Protein AF-A0A8W8NAH7-F1 (afdb_monomer_lite)

pLDDT: mean 72.32, std 13.95, range [32.84, 91.5]

Foldseek 3Di:
DPPVVVVVVVVVVVVVVVVVVVVVVLVVVLCVLLPPPPDVDVCVVVVLVVVQVCCCVPPNDRPVVSVVVVVVVVVCPVVVVVCVVVCVVVVVSVVLSVVLSVQLSVLVVCVVVVVDDPVVSVVSSCVSPPDDPPPD

Secondary structure (DSSP, 8-state):
--HHHHHHHHHHHHHHHHHHHHHHHHHHHHHHHH-------HHHHHHHHHHHHHHHHHHSSPPHHHHHHHHHHHHHHHHHHHHHHTTHHHHHHHHHHHHHHHHHHHHHHHHHTTSS-HHHHHHHHHHHHSPP----

Structure (mmCIF, N/CA/C/O backbone):
data_AF-A0A8W8NAH7-F1
#
_entry.id   AF-A0A8W8NAH7-F1
#
loop_
_atom_site.group_PDB
_atom_site.id
_atom_site.type_symbol
_atom_site.label_atom_id
_atom_site.label_alt_id
_atom_site.label_comp_id
_atom_site.label_asym_id
_atom_site.label_entity_id
_atom_site.label_seq_id
_atom_site.pdbx_PDB_ins_code
_atom_site.Cartn_x
_atom_site.Cartn_y
_atom_site.Cartn_z
_atom_site.occupancy
_atom_site.B_iso_or_equiv
_atom_site.auth_seq_id
_atom_site.auth_comp_id
_atom_site.auth_asym_id
_atom_site.auth_atom_id
_atom_site.pdbx_PDB_model_num
ATOM 1 N N . MET A 1 1 ? -29.471 -26.020 47.542 1.00 51.44 1 MET A N 1
ATOM 2 C CA . MET A 1 1 ? -28.128 -25.458 47.246 1.00 51.44 1 MET A CA 1
ATOM 3 C C . MET A 1 1 ? -27.639 -25.675 45.799 1.00 51.44 1 MET A C 1
ATOM 5 O O . MET A 1 1 ? -26.732 -24.968 45.390 1.00 51.44 1 MET A O 1
ATOM 9 N N . ARG A 1 2 ? -28.241 -26.572 44.991 1.00 48.59 2 ARG A N 1
ATOM 10 C CA . ARG A 1 2 ? -27.801 -26.868 43.605 1.00 48.59 2 ARG A CA 1
ATOM 11 C C . ARG A 1 2 ? -28.272 -25.884 42.516 1.00 48.59 2 ARG A C 1
ATOM 13 O O . ARG A 1 2 ? -27.583 -25.722 41.520 1.00 48.59 2 ARG A O 1
ATOM 20 N N . GLN A 1 3 ? -29.389 -25.177 42.711 1.00 48.81 3 GLN A N 1
ATOM 21 C CA . GLN A 1 3 ? -29.944 -24.294 41.666 1.00 48.81 3 GLN A CA 1
ATOM 22 C C . GLN A 1 3 ? -29.155 -22.988 41.452 1.00 48.81 3 GLN A C 1
ATOM 24 O O . GLN A 1 3 ? -29.070 -22.502 40.331 1.00 48.81 3 GLN A O 1
ATOM 29 N N . LYS A 1 4 ? -28.508 -22.437 42.492 1.00 50.94 4 LYS A N 1
ATOM 30 C CA . LYS A 1 4 ? -27.669 -21.226 42.354 1.00 50.94 4 LYS A CA 1
ATOM 31 C C . LYS A 1 4 ? -26.329 -21.486 41.652 1.00 50.94 4 LYS A C 1
ATOM 33 O O . LYS A 1 4 ? -25.696 -20.528 41.223 1.00 50.94 4 LYS A O 1
ATOM 38 N N . PHE A 1 5 ? -25.891 -22.744 41.564 1.00 48.06 5 PHE A N 1
ATOM 39 C CA . PHE A 1 5 ? -24.612 -23.110 40.952 1.00 48.06 5 PHE A CA 1
ATOM 40 C C . PHE A 1 5 ? -24.732 -23.205 39.422 1.00 48.06 5 PHE A C 1
ATOM 42 O O . PHE A 1 5 ? -23.928 -22.596 38.728 1.00 48.06 5 PHE A O 1
ATOM 49 N N . LEU A 1 6 ? -25.802 -23.833 38.915 1.00 51.88 6 LEU A N 1
ATOM 50 C CA . LEU A 1 6 ? -26.113 -23.927 37.476 1.00 51.88 6 LEU A CA 1
ATOM 51 C C . LEU A 1 6 ? -26.387 -22.554 36.826 1.00 51.88 6 LEU A C 1
ATOM 53 O O . LEU A 1 6 ? -25.819 -22.223 35.795 1.00 51.88 6 LEU A O 1
ATOM 57 N N . LEU A 1 7 ? -27.146 -21.677 37.492 1.00 55.78 7 LEU A N 1
ATOM 58 C CA . LEU A 1 7 ? -27.392 -20.303 37.010 1.00 55.78 7 LEU A CA 1
ATOM 59 C C . LEU A 1 7 ? -26.128 -19.424 36.958 1.00 55.78 7 LEU A C 1
ATOM 61 O O . LEU A 1 7 ? -26.093 -18.417 36.248 1.00 55.78 7 LEU A O 1
ATOM 65 N N . ARG A 1 8 ? -25.105 -19.753 37.761 1.00 50.78 8 ARG A N 1
ATOM 66 C CA . ARG A 1 8 ? -23.825 -19.033 37.763 1.00 50.78 8 ARG A CA 1
ATOM 67 C C . ARG A 1 8 ? -22.931 -19.498 36.625 1.00 50.78 8 ARG A C 1
ATOM 69 O O . ARG A 1 8 ? -22.270 -18.650 36.038 1.00 50.78 8 ARG A O 1
ATOM 76 N N . THR A 1 9 ? -22.939 -20.796 36.322 1.00 52.72 9 THR A N 1
ATOM 77 C CA . THR A 1 9 ? -22.184 -21.361 35.202 1.00 52.72 9 THR A CA 1
ATOM 78 C C . THR A 1 9 ? -22.737 -20.878 33.867 1.00 52.72 9 THR A C 1
ATOM 80 O O . THR A 1 9 ? -21.940 -20.401 33.070 1.00 52.72 9 THR A O 1
ATOM 83 N N . ASP A 1 10 ? -24.065 -20.837 33.693 1.00 53.78 10 ASP A N 1
ATOM 84 C CA . ASP A 1 10 ? -24.701 -20.390 32.439 1.00 53.78 10 ASP A CA 1
ATOM 85 C C . ASP A 1 10 ? -24.402 -18.913 32.120 1.00 53.78 10 ASP A C 1
ATOM 87 O O . ASP A 1 10 ? -23.992 -18.562 31.018 1.00 53.78 10 ASP A O 1
ATOM 91 N N . ARG A 1 11 ? -24.470 -18.024 33.124 1.00 52.62 11 ARG A N 1
ATOM 92 C CA . ARG A 1 11 ? -24.096 -16.604 32.944 1.00 52.62 11 ARG A CA 1
ATOM 93 C C . ARG A 1 11 ? -22.611 -16.385 32.663 1.00 52.62 11 ARG A C 1
ATOM 95 O O . ARG A 1 11 ? -22.242 -15.340 32.123 1.00 52.62 11 ARG A O 1
ATOM 102 N N . GLN A 1 12 ? -21.751 -17.29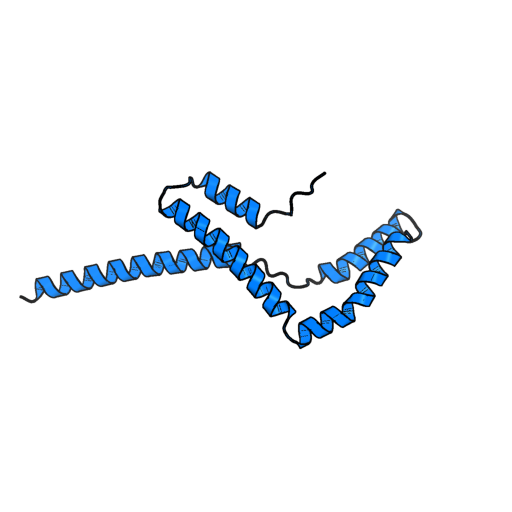0 33.123 1.00 57.28 12 GLN A N 1
ATOM 103 C CA . GLN A 1 12 ? -20.313 -17.208 32.875 1.00 57.28 12 GLN A CA 1
ATOM 104 C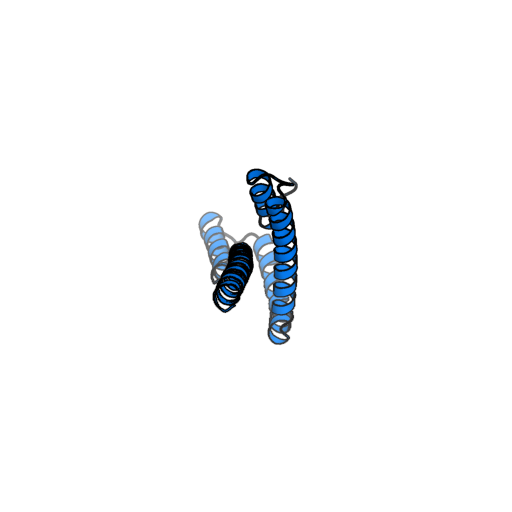 C . GLN A 1 12 ? -19.968 -17.726 31.481 1.00 57.28 12 GLN A C 1
ATOM 106 O O . GLN A 1 12 ? -19.128 -17.111 30.824 1.00 57.28 12 GLN A O 1
ATOM 111 N N . THR A 1 13 ? -20.641 -18.784 31.020 1.00 55.72 13 THR A N 1
ATOM 112 C CA . THR A 1 13 ? -20.516 -19.288 29.650 1.00 55.72 13 THR A CA 1
ATOM 113 C C . THR A 1 13 ? -21.049 -18.283 28.641 1.00 55.72 13 THR A C 1
ATOM 115 O O . THR A 1 13 ? -20.296 -17.951 27.736 1.00 55.72 13 THR A O 1
ATOM 118 N N . ASP A 1 14 ? -22.226 -17.684 28.860 1.00 56.72 14 ASP A N 1
ATOM 119 C CA . ASP A 1 14 ? -22.811 -16.699 27.933 1.00 56.72 14 ASP A CA 1
ATOM 120 C C . ASP A 1 14 ? -21.916 -15.458 27.761 1.00 56.72 14 ASP A C 1
ATOM 122 O O . ASP A 1 14 ? -21.653 -14.990 26.655 1.00 56.72 14 ASP A O 1
ATOM 126 N N . ARG A 1 15 ? -21.341 -14.948 28.860 1.00 54.69 15 ARG A N 1
ATOM 127 C CA . ARG A 1 15 ? -20.401 -13.812 28.793 1.00 54.69 15 ARG A CA 1
ATOM 128 C C . ARG A 1 15 ? -19.080 -14.164 28.118 1.00 54.69 15 ARG A C 1
ATOM 130 O O . ARG A 1 15 ? -18.467 -13.298 27.492 1.00 54.69 15 ARG A O 1
ATOM 137 N N . GLN A 1 16 ? -18.596 -15.394 28.285 1.00 59.56 16 GLN A N 1
ATOM 138 C CA . GLN A 1 16 ? -17.376 -15.843 27.618 1.00 59.56 16 GLN A CA 1
ATOM 139 C C . GLN A 1 16 ? -17.613 -16.085 26.127 1.00 59.56 16 GLN A C 1
ATOM 141 O O . GLN A 1 16 ? -16.753 -15.709 25.331 1.00 59.56 16 GLN A O 1
ATOM 146 N N . THR A 1 17 ? -18.764 -16.637 25.739 1.00 58.34 17 THR A N 1
ATOM 147 C CA . THR A 1 17 ? -19.130 -16.841 24.334 1.00 58.34 17 THR A CA 1
ATOM 148 C C . THR A 1 17 ? -19.359 -15.519 23.619 1.00 58.34 17 THR A C 1
ATOM 150 O O . THR A 1 17 ? -18.824 -15.347 22.527 1.00 58.34 17 THR A O 1
ATOM 153 N N . ASP A 1 18 ? -20.020 -14.539 24.237 1.00 60.00 18 ASP A N 1
ATOM 154 C CA . ASP A 1 18 ? -20.219 -13.214 23.633 1.00 60.00 18 ASP A CA 1
ATOM 155 C C . ASP A 1 18 ? -18.886 -12.475 23.446 1.00 60.00 18 ASP A C 1
ATOM 157 O O . ASP A 1 18 ? -18.580 -11.967 22.366 1.00 60.00 18 ASP A O 1
ATOM 161 N N . GLY A 1 19 ? -18.024 -12.495 24.469 1.00 59.28 19 GLY A N 1
ATOM 162 C CA . GLY A 1 19 ? -16.706 -11.860 24.418 1.00 59.28 19 GLY A CA 1
ATOM 163 C C . GLY A 1 19 ? -15.683 -12.571 23.522 1.00 59.28 19 GLY A C 1
ATOM 164 O O . GLY A 1 19 ? -14.653 -11.976 23.186 1.00 59.28 19 GLY A O 1
ATOM 165 N N . GLN A 1 20 ? -15.917 -13.834 23.150 1.00 58.97 20 G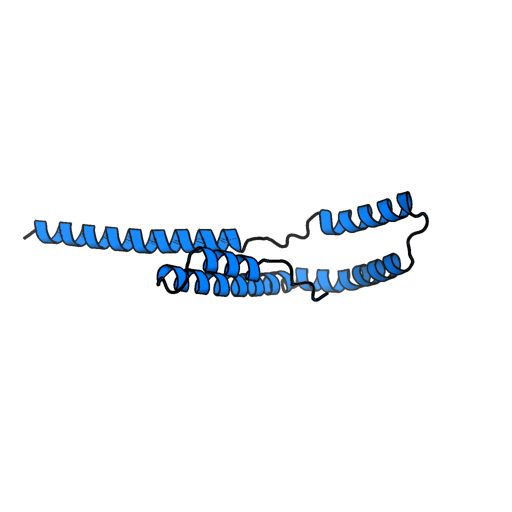LN A N 1
ATOM 166 C CA . GLN A 1 20 ? -15.130 -14.550 22.141 1.00 58.97 20 GLN A CA 1
ATOM 167 C C . GLN A 1 20 ? -15.698 -14.367 20.734 1.00 58.97 20 GLN A C 1
ATOM 169 O O . GLN A 1 20 ? -14.914 -14.183 19.805 1.00 58.97 20 GLN A O 1
ATOM 174 N N . THR A 1 21 ? -17.023 -14.334 20.587 1.00 60.00 21 THR A N 1
ATOM 175 C CA . THR A 1 21 ? -17.712 -14.089 19.313 1.00 60.00 21 THR A CA 1
ATOM 176 C C . THR A 1 21 ? -17.417 -12.685 18.797 1.00 60.00 21 THR A C 1
ATOM 178 O O . THR A 1 21 ? -17.034 -12.539 17.639 1.00 60.00 21 THR A O 1
ATOM 181 N N . ASP A 1 22 ? -17.462 -11.661 19.652 1.00 64.81 22 ASP A N 1
ATOM 182 C CA . ASP A 1 22 ? -17.075 -10.292 19.281 1.00 64.81 22 ASP A CA 1
ATOM 183 C C . ASP A 1 22 ? -15.593 -10.211 18.882 1.00 64.81 22 ASP A C 1
ATOM 185 O O . ASP A 1 22 ? -15.234 -9.659 17.843 1.00 64.81 22 ASP A O 1
ATOM 189 N N . ARG A 1 23 ? -14.709 -10.873 19.642 1.00 64.69 23 ARG A N 1
ATOM 190 C CA . ARG A 1 23 ? -13.271 -10.913 19.334 1.00 64.69 23 ARG A CA 1
ATOM 191 C C . ARG A 1 23 ? -12.966 -11.636 18.027 1.00 64.69 23 ARG A C 1
ATOM 193 O O . ARG A 1 23 ? -12.033 -11.241 17.330 1.00 64.69 23 ARG A O 1
ATOM 200 N N . HIS A 1 24 ? -13.698 -12.703 17.725 1.00 68.06 24 HIS A N 1
ATOM 201 C CA . HIS A 1 24 ? -13.553 -13.456 16.488 1.00 68.06 24 HIS A CA 1
ATOM 202 C C . HIS A 1 24 ? -14.083 -12.639 15.311 1.00 68.06 24 HIS A C 1
ATOM 204 O O . HIS A 1 24 ? -13.316 -12.354 14.402 1.00 68.06 24 HIS A O 1
ATOM 210 N N . THR A 1 25 ? -15.312 -12.127 15.395 1.00 68.81 25 THR A N 1
ATOM 211 C CA . THR A 1 25 ? -15.929 -11.264 14.371 1.00 68.81 25 THR A CA 1
ATOM 212 C C . THR A 1 25 ? -15.068 -10.034 14.078 1.00 68.81 25 THR A C 1
ATOM 214 O O . THR A 1 25 ? -14.854 -9.675 12.923 1.00 68.81 25 THR A O 1
ATOM 217 N N . ARG A 1 26 ? -14.481 -9.428 15.115 1.00 69.88 26 ARG A N 1
ATOM 218 C CA . ARG A 1 26 ? -13.534 -8.318 14.985 1.00 69.88 26 ARG A CA 1
ATOM 219 C C . ARG A 1 26 ? -12.258 -8.715 14.246 1.00 69.88 26 ARG A C 1
ATOM 221 O O . ARG A 1 26 ? -11.793 -7.969 13.388 1.00 69.88 26 ARG A O 1
ATOM 228 N N . LYS A 1 27 ? -11.667 -9.864 14.587 1.00 68.88 27 LYS A N 1
ATOM 229 C CA . LYS A 1 27 ? -10.476 -10.378 13.895 1.00 68.88 27 LYS A CA 1
ATOM 230 C C . LYS A 1 27 ? -10.779 -10.716 12.439 1.00 68.88 27 LYS A C 1
ATOM 232 O O . LYS A 1 27 ? -9.976 -10.367 11.584 1.00 68.88 27 LYS A O 1
ATOM 237 N N . GLU A 1 28 ? -11.933 -11.312 12.162 1.00 70.44 28 GLU A N 1
ATOM 238 C CA . GLU A 1 28 ? -12.387 -11.640 10.810 1.00 70.44 28 GLU A CA 1
ATOM 239 C C . GLU A 1 28 ? -12.634 -10.380 9.975 1.00 70.44 28 GLU A C 1
ATOM 241 O O . GLU A 1 28 ? -12.152 -10.283 8.850 1.00 70.44 28 GLU A O 1
ATOM 246 N N . PHE A 1 29 ? -13.317 -9.369 10.521 1.00 70.38 29 PHE A N 1
ATOM 247 C CA . PHE A 1 29 ? -13.542 -8.097 9.828 1.00 70.38 29 PHE A CA 1
ATOM 248 C C . PHE A 1 29 ? -12.222 -7.411 9.458 1.00 70.38 29 PHE A C 1
ATOM 250 O O . PHE A 1 29 ? -12.029 -7.005 8.314 1.00 70.38 29 PHE A O 1
ATOM 257 N N . ILE A 1 30 ? -11.288 -7.320 10.410 1.00 67.44 30 ILE A N 1
ATOM 258 C CA . ILE A 1 30 ? -9.988 -6.675 10.190 1.00 67.44 30 ILE A CA 1
ATOM 259 C C . ILE A 1 30 ? -9.133 -7.500 9.230 1.00 67.44 30 ILE A C 1
ATOM 261 O O . ILE A 1 30 ? -8.539 -6.933 8.318 1.00 67.44 30 ILE A O 1
ATOM 265 N N . SER A 1 31 ? -9.106 -8.825 9.385 1.00 67.56 31 SER A N 1
ATOM 266 C CA . SER A 1 31 ? -8.384 -9.701 8.465 1.00 67.56 31 SER A CA 1
ATOM 267 C C . SER A 1 31 ? -8.915 -9.535 7.045 1.00 67.56 31 SER A C 1
ATOM 269 O O . SER A 1 31 ? -8.129 -9.247 6.153 1.00 67.56 31 SER A O 1
ATOM 271 N N . ASN A 1 32 ? -10.233 -9.586 6.835 1.00 67.75 32 ASN A N 1
ATOM 272 C CA . ASN A 1 32 ? -10.842 -9.397 5.517 1.00 67.75 32 ASN A CA 1
ATOM 273 C C . ASN A 1 32 ? -10.612 -7.990 4.945 1.00 67.75 32 ASN A C 1
ATOM 275 O O . ASN A 1 32 ? -10.400 -7.841 3.745 1.00 67.75 32 ASN A O 1
ATOM 279 N N . PHE A 1 33 ? -10.603 -6.955 5.788 1.00 66.94 33 PHE A N 1
ATOM 280 C CA . PHE A 1 33 ? -10.337 -5.584 5.356 1.00 66.94 33 PHE A CA 1
ATOM 281 C C . PHE A 1 33 ? -8.866 -5.350 4.964 1.00 66.94 33 PHE A C 1
ATOM 283 O O . PHE A 1 33 ? -8.579 -4.504 4.115 1.00 66.94 33 PHE A O 1
ATOM 290 N N . VAL A 1 34 ? -7.923 -6.078 5.572 1.00 63.31 34 VAL A N 1
ATOM 291 C CA . VAL A 1 34 ? -6.478 -5.889 5.357 1.00 63.31 34 VAL A CA 1
ATOM 292 C C . VAL A 1 34 ? -5.863 -6.936 4.412 1.00 63.31 34 VAL A C 1
ATOM 294 O O . VAL A 1 34 ? -4.832 -6.655 3.800 1.00 63.31 34 VAL A O 1
ATOM 297 N N . ASN A 1 35 ? -6.507 -8.089 4.190 1.00 56.69 35 ASN A N 1
ATOM 298 C CA . ASN A 1 35 ? -6.083 -9.137 3.243 1.00 56.69 35 ASN A CA 1
ATOM 299 C C . ASN A 1 35 ? -6.284 -8.763 1.760 1.00 56.69 35 ASN A C 1
ATOM 301 O O . ASN A 1 35 ? -6.657 -9.589 0.926 1.00 56.69 35 ASN A O 1
ATOM 305 N N . PHE A 1 36 ? -5.936 -7.537 1.373 1.00 54.25 36 PHE A N 1
ATOM 306 C CA . PHE A 1 36 ? -5.495 -7.284 0.006 1.00 54.25 36 PHE A CA 1
ATOM 307 C C . PHE A 1 36 ? -4.107 -7.896 -0.146 1.00 54.25 36 PHE A C 1
ATOM 309 O O . PHE A 1 36 ? -3.078 -7.238 0.017 1.00 54.25 36 PHE A O 1
ATOM 316 N N . TYR A 1 37 ? -4.071 -9.199 -0.407 1.00 48.22 37 TYR A N 1
ATOM 317 C CA . TYR A 1 37 ? -2.841 -9.869 -0.774 1.00 48.22 37 TYR A CA 1
ATOM 318 C C . TYR A 1 37 ? -2.227 -9.131 -1.968 1.00 48.22 37 TYR A C 1
ATOM 320 O O . TYR A 1 37 ? -2.776 -9.152 -3.069 1.00 48.22 37 TYR A O 1
ATOM 328 N N . SER A 1 38 ? -1.061 -8.507 -1.777 1.00 49.72 38 SER A N 1
ATOM 329 C CA . SER A 1 38 ? -0.196 -8.104 -2.886 1.00 49.72 38 SER A CA 1
ATOM 330 C C . SER A 1 38 ? 0.450 -9.364 -3.471 1.00 49.72 38 SER A C 1
ATOM 332 O O . SER A 1 38 ? 1.658 -9.584 -3.356 1.00 49.72 38 SER A O 1
ATOM 334 N N . ILE A 1 39 ? -0.380 -10.253 -4.014 1.00 51.31 39 ILE A N 1
ATOM 335 C CA . ILE A 1 39 ? 0.066 -11.306 -4.912 1.00 51.31 39 ILE A CA 1
ATOM 336 C C . ILE A 1 39 ? 0.517 -10.567 -6.161 1.00 51.31 39 ILE A C 1
ATOM 338 O O . ILE A 1 39 ? -0.244 -9.766 -6.700 1.00 51.31 39 ILE A O 1
ATOM 342 N N . ARG A 1 40 ? 1.756 -10.807 -6.599 1.00 51.94 40 ARG A N 1
ATOM 343 C CA . ARG A 1 40 ? 2.171 -10.426 -7.947 1.00 51.94 40 ARG A CA 1
ATOM 344 C C . ARG A 1 40 ? 1.222 -11.152 -8.890 1.00 51.94 40 ARG A C 1
ATOM 346 O O . ARG A 1 40 ? 1.342 -12.363 -9.068 1.00 51.94 40 ARG A O 1
ATOM 353 N N . THR A 1 41 ? 0.215 -10.448 -9.380 1.00 52.16 41 THR A N 1
ATOM 354 C CA . THR A 1 41 ? -0.768 -11.058 -10.270 1.00 52.16 41 THR A CA 1
ATOM 355 C C . THR A 1 41 ? -0.163 -11.091 -11.661 1.00 52.16 41 THR A C 1
ATOM 357 O O . THR A 1 41 ? 0.773 -10.347 -11.964 1.00 52.16 41 THR A O 1
ATOM 360 N N . ASN A 1 42 ? -0.689 -11.954 -12.526 1.00 53.00 42 ASN A N 1
ATOM 361 C CA . ASN A 1 42 ? -0.287 -11.977 -13.929 1.00 53.00 42 ASN A CA 1
ATOM 362 C C . ASN A 1 42 ? -0.334 -10.561 -14.549 1.00 53.00 42 ASN A C 1
ATOM 364 O O . ASN A 1 42 ? 0.542 -10.198 -15.325 1.00 53.00 42 ASN A O 1
ATOM 368 N N . ASN A 1 43 ? -1.247 -9.706 -14.067 1.00 57.53 43 ASN A N 1
ATOM 369 C CA . ASN A 1 43 ? -1.385 -8.300 -14.450 1.00 57.53 43 ASN A CA 1
ATOM 370 C C . ASN A 1 43 ? -0.140 -7.430 -14.209 1.00 57.53 43 ASN A C 1
ATOM 372 O O . ASN A 1 43 ? -0.002 -6.414 -14.880 1.00 57.53 43 ASN A O 1
ATOM 376 N N . ASP A 1 44 ? 0.782 -7.784 -13.311 1.00 62.47 44 ASP A N 1
ATOM 377 C CA . ASP A 1 44 ? 2.021 -7.015 -13.125 1.00 62.47 44 ASP A CA 1
ATOM 378 C C . ASP A 1 44 ? 3.046 -7.303 -14.233 1.00 62.47 44 ASP A C 1
ATOM 380 O O . ASP A 1 44 ? 3.844 -6.436 -14.575 1.00 62.47 44 ASP A O 1
ATOM 384 N N . VAL A 1 45 ? 3.037 -8.514 -14.806 1.00 58.78 45 VAL A N 1
ATOM 385 C CA . VAL A 1 45 ? 3.927 -8.928 -15.910 1.00 58.78 45 VAL A CA 1
ATOM 386 C C . VAL A 1 45 ? 3.248 -8.682 -17.256 1.00 58.78 45 VAL A C 1
ATOM 388 O O . VAL A 1 45 ? 3.794 -7.988 -18.115 1.00 58.78 45 VAL A O 1
ATOM 391 N N . GLU A 1 46 ? 2.025 -9.182 -17.421 1.00 67.75 46 GLU A N 1
ATOM 392 C CA . GLU A 1 46 ? 1.196 -8.951 -18.604 1.00 67.75 46 GLU A CA 1
ATOM 393 C C . GLU A 1 46 ? 0.772 -7.493 -18.739 1.00 67.75 46 GLU A C 1
ATOM 395 O O . GLU A 1 46 ? 0.603 -7.017 -19.855 1.00 67.75 46 GLU A O 1
ATOM 400 N N . GLY A 1 47 ? 0.655 -6.739 -17.645 1.00 74.19 47 GLY A N 1
ATOM 401 C CA . GLY A 1 47 ? 0.320 -5.317 -17.710 1.00 74.19 47 GLY A CA 1
ATOM 402 C C . GLY A 1 47 ? 1.384 -4.503 -18.437 1.00 74.19 47 GLY A C 1
ATOM 403 O O . GLY A 1 47 ? 1.041 -3.625 -19.228 1.00 74.19 47 GLY A O 1
ATOM 404 N N . TRP A 1 48 ? 2.672 -4.810 -18.243 1.00 76.12 48 TRP A N 1
ATOM 405 C CA . TRP A 1 48 ? 3.746 -4.173 -19.015 1.00 76.12 48 TRP A CA 1
ATOM 406 C C . TRP A 1 48 ? 3.710 -4.583 -20.482 1.00 76.12 48 TRP A C 1
ATOM 408 O O . TRP A 1 48 ? 3.841 -3.721 -21.351 1.00 76.12 48 TRP A O 1
ATOM 418 N N . HIS A 1 49 ? 3.473 -5.867 -20.758 1.00 75.56 49 HIS A N 1
ATOM 419 C CA . HIS A 1 49 ? 3.343 -6.372 -22.122 1.00 75.56 49 HIS A CA 1
ATOM 420 C C . HIS A 1 49 ? 2.171 -5.703 -22.857 1.00 75.56 49 HIS A C 1
ATOM 422 O O . HIS A 1 49 ? 2.367 -5.125 -23.923 1.00 75.56 49 HIS A O 1
ATOM 428 N N . ASN A 1 50 ? 0.986 -5.668 -22.248 1.00 80.06 50 ASN A N 1
ATOM 429 C CA . ASN A 1 50 ? -0.210 -5.042 -22.805 1.00 80.06 50 ASN A CA 1
ATOM 430 C C . ASN A 1 50 ? -0.035 -3.534 -22.991 1.00 80.06 50 ASN A C 1
ATOM 432 O O . ASN A 1 50 ? -0.434 -2.998 -24.024 1.00 80.06 50 ASN A O 1
ATOM 436 N N . ARG A 1 51 ? 0.598 -2.834 -22.038 1.00 77.88 51 ARG A N 1
ATOM 437 C CA . ARG A 1 51 ? 0.881 -1.392 -22.159 1.00 77.88 51 ARG A CA 1
ATOM 438 C C . ARG A 1 51 ? 1.842 -1.089 -23.301 1.00 77.88 51 ARG A C 1
ATOM 440 O O . ARG A 1 51 ? 1.598 -0.149 -24.053 1.00 77.88 51 ARG A O 1
ATOM 447 N N . LEU A 1 52 ? 2.907 -1.876 -23.449 1.00 78.50 52 LEU A N 1
ATOM 448 C CA . LEU A 1 52 ? 3.850 -1.725 -24.557 1.00 78.50 52 LEU A CA 1
ATOM 449 C C . LEU A 1 52 ? 3.185 -2.041 -25.892 1.00 78.50 52 LEU A C 1
ATOM 451 O O . LEU A 1 52 ? 3.281 -1.237 -26.812 1.00 78.50 52 LEU A O 1
ATOM 455 N N . ASN A 1 53 ? 2.456 -3.152 -25.973 1.00 82.38 53 ASN A N 1
ATOM 456 C CA . ASN A 1 53 ? 1.778 -3.566 -27.196 1.00 82.38 53 ASN A CA 1
ATOM 457 C C . ASN A 1 53 ? 0.715 -2.538 -27.619 1.00 82.38 53 ASN A C 1
ATOM 459 O O . ASN A 1 53 ? 0.651 -2.144 -28.778 1.00 82.38 53 ASN A O 1
ATOM 463 N N . THR A 1 54 ? -0.040 -1.998 -26.656 1.00 80.56 54 THR A N 1
ATOM 464 C CA . THR A 1 54 ? -0.986 -0.899 -26.897 1.00 80.56 54 THR A CA 1
ATOM 465 C C . THR A 1 54 ? -0.262 0.365 -27.350 1.00 80.56 54 THR A C 1
ATOM 467 O O . THR A 1 54 ? -0.688 0.995 -28.313 1.00 80.56 54 THR A O 1
ATOM 470 N N . SER A 1 55 ? 0.840 0.753 -26.699 1.00 76.81 55 SER A N 1
ATOM 471 C CA . SER A 1 55 ? 1.620 1.932 -27.103 1.00 76.81 55 SER A CA 1
ATOM 472 C C . SER A 1 55 ? 2.168 1.787 -28.520 1.00 76.81 55 SER A C 1
ATOM 474 O O . SER A 1 55 ? 2.179 2.772 -29.253 1.00 76.81 55 SER A O 1
ATOM 476 N N . VAL A 1 56 ? 2.600 0.586 -28.908 1.00 79.38 56 VAL A N 1
ATOM 477 C CA . VAL A 1 56 ? 3.120 0.328 -30.253 1.00 79.38 56 VAL A CA 1
ATOM 478 C C . VAL A 1 56 ? 2.008 0.365 -31.291 1.00 79.38 56 VAL A C 1
ATOM 480 O O . VAL A 1 56 ? 2.119 1.064 -32.295 1.00 79.38 56 VAL A O 1
ATOM 483 N N . ALA A 1 57 ? 0.895 -0.311 -31.008 1.00 78.62 57 ALA A N 1
ATOM 484 C CA . ALA A 1 57 ? -0.267 -0.339 -31.886 1.00 78.62 57 ALA A CA 1
ATOM 485 C C . ALA A 1 57 ? -0.917 1.046 -32.066 1.00 78.62 57 ALA A C 1
ATOM 487 O O . ALA A 1 57 ? -1.448 1.336 -33.132 1.00 78.62 57 ALA A O 1
ATOM 488 N N . THR A 1 58 ? -0.879 1.907 -31.040 1.00 76.69 58 THR A N 1
ATOM 489 C CA . THR A 1 58 ? -1.544 3.225 -31.064 1.00 76.69 58 THR A CA 1
ATOM 490 C C . THR A 1 58 ? -0.639 4.384 -31.474 1.00 76.69 58 THR A C 1
ATOM 492 O O . THR A 1 58 ? -1.128 5.340 -32.070 1.00 76.69 58 THR A O 1
ATOM 495 N N . ARG A 1 59 ? 0.658 4.352 -31.135 1.00 76.50 59 ARG A N 1
ATOM 496 C CA . ARG A 1 59 ? 1.587 5.484 -31.330 1.00 76.50 59 ARG A CA 1
ATOM 497 C C . ARG A 1 59 ? 2.810 5.153 -32.189 1.00 76.50 59 ARG A C 1
ATOM 499 O O . ARG A 1 59 ? 3.606 6.050 -32.450 1.00 76.50 59 ARG A O 1
ATOM 506 N N . GLY A 1 60 ? 2.972 3.908 -32.638 1.00 78.00 60 GLY A N 1
ATOM 507 C CA . GLY A 1 60 ? 4.118 3.490 -33.446 1.00 78.00 60 GLY A CA 1
ATOM 508 C C . GLY A 1 60 ? 5.313 3.050 -32.597 1.00 78.00 60 GLY A C 1
ATOM 509 O O . GLY A 1 60 ? 5.228 2.076 -31.863 1.00 78.00 60 GLY A O 1
ATOM 510 N N . SER A 1 61 ? 6.474 3.695 -32.711 1.00 78.19 61 SER A N 1
ATOM 511 C CA . SER A 1 61 ? 7.657 3.246 -31.961 1.00 78.19 61 SER A CA 1
ATOM 512 C C . SER A 1 61 ? 7.477 3.404 -30.442 1.00 78.19 61 SER A C 1
ATOM 514 O O . SER A 1 61 ? 6.825 4.332 -29.958 1.00 78.19 61 SER A O 1
ATOM 516 N N . VAL A 1 62 ? 8.064 2.484 -29.665 1.00 77.81 62 VAL A N 1
ATOM 517 C CA . VAL A 1 62 ? 8.039 2.559 -28.195 1.00 77.81 62 VAL A CA 1
ATOM 518 C C . VAL A 1 62 ? 8.775 3.828 -27.751 1.00 77.81 62 VAL A C 1
ATOM 520 O O . VAL A 1 62 ? 9.961 3.972 -28.062 1.00 77.81 62 VAL A O 1
ATOM 523 N N . PRO A 1 63 ? 8.137 4.734 -26.984 1.00 81.38 63 PRO A N 1
ATOM 524 C CA . PRO A 1 63 ? 8.819 5.915 -26.471 1.00 81.38 63 PRO A CA 1
ATOM 525 C C . PRO A 1 63 ? 10.022 5.513 -25.613 1.00 81.38 63 PRO A C 1
ATOM 527 O O . PRO A 1 63 ? 9.888 4.664 -24.732 1.00 81.38 63 PRO A O 1
ATOM 530 N N . PHE A 1 64 ? 11.172 6.165 -25.808 1.00 81.88 64 PHE A N 1
ATOM 531 C CA . PHE A 1 64 ? 12.427 5.860 -25.101 1.00 81.88 64 PHE A CA 1
ATOM 532 C C . PHE A 1 64 ? 12.268 5.766 -23.571 1.00 81.88 64 PHE A C 1
ATOM 534 O O . PHE A 1 64 ? 12.845 4.894 -22.926 1.00 81.88 64 PHE A O 1
ATOM 541 N N . TYR A 1 65 ? 11.403 6.603 -22.992 1.00 82.19 65 TYR A N 1
ATOM 542 C CA . TYR A 1 65 ? 11.057 6.556 -21.571 1.00 82.19 65 TYR A CA 1
ATOM 543 C C . TYR A 1 65 ? 10.558 5.174 -21.101 1.00 82.19 65 TYR A C 1
ATOM 545 O O . TYR A 1 65 ? 10.949 4.715 -20.030 1.00 82.19 65 TYR A O 1
ATOM 553 N N . HIS A 1 66 ? 9.747 4.469 -21.899 1.00 79.94 66 HIS A N 1
ATOM 554 C CA . HIS A 1 66 ? 9.263 3.130 -21.542 1.00 79.94 66 HIS A CA 1
ATOM 555 C C . HIS A 1 66 ? 10.398 2.100 -21.506 1.00 79.94 66 HIS A C 1
ATOM 557 O O . HIS A 1 66 ? 10.393 1.227 -20.641 1.00 79.94 66 HIS A O 1
ATOM 563 N N . LEU A 1 67 ? 11.390 2.225 -22.393 1.00 83.81 67 LEU A N 1
ATOM 564 C CA . LEU A 1 67 ? 12.579 1.367 -22.389 1.00 83.81 67 LEU A CA 1
ATOM 565 C C . LEU A 1 67 ? 13.430 1.601 -21.135 1.00 83.81 67 LEU A C 1
ATOM 567 O O . LEU A 1 67 ? 13.895 0.644 -20.520 1.00 83.81 67 LEU A O 1
ATOM 571 N N . LEU A 1 68 ? 13.578 2.860 -20.712 1.00 85.31 68 LEU A N 1
ATOM 572 C CA . LEU A 1 68 ? 14.297 3.216 -19.486 1.00 85.31 68 LEU A CA 1
ATOM 573 C C . LEU A 1 68 ? 13.630 2.613 -18.237 1.00 85.31 68 LEU A C 1
ATOM 575 O O . LEU A 1 68 ? 14.305 2.056 -17.370 1.00 85.31 68 LEU A O 1
ATOM 579 N N . VAL A 1 69 ? 12.298 2.684 -18.160 1.00 82.38 69 VAL A N 1
ATOM 580 C CA . VAL A 1 69 ? 11.531 2.087 -17.057 1.00 82.38 69 VAL A CA 1
ATOM 581 C C . VAL A 1 69 ? 11.643 0.561 -17.070 1.00 82.38 69 VAL A C 1
ATOM 583 O O . VAL A 1 69 ? 11.896 -0.033 -16.023 1.00 82.38 69 VAL A O 1
ATOM 586 N N . LEU A 1 70 ? 11.544 -0.072 -18.245 1.00 82.50 70 LEU A N 1
ATOM 587 C CA . LEU A 1 70 ? 11.701 -1.522 -18.384 1.00 82.50 70 LEU A CA 1
ATOM 588 C C . LEU A 1 70 ? 13.097 -1.985 -17.944 1.00 82.50 70 LEU A C 1
ATOM 590 O O . LEU A 1 70 ? 13.226 -2.983 -17.241 1.00 82.50 70 LEU A O 1
ATOM 594 N N . HIS A 1 71 ? 14.142 -1.246 -18.317 1.00 85.50 71 HIS A N 1
ATOM 595 C CA . HIS A 1 71 ? 15.514 -1.557 -17.923 1.00 85.50 71 HIS A CA 1
ATOM 596 C C . HIS A 1 71 ? 15.707 -1.478 -16.401 1.00 85.50 71 HIS A C 1
ATOM 598 O O . HIS A 1 71 ? 16.325 -2.358 -15.794 1.00 85.50 71 HIS A O 1
ATOM 604 N N . ARG A 1 72 ? 15.128 -0.458 -15.758 1.00 84.50 72 ARG A N 1
ATOM 605 C CA . ARG A 1 72 ? 15.138 -0.326 -14.295 1.00 84.50 72 ARG A CA 1
ATOM 606 C C . ARG A 1 72 ? 14.398 -1.473 -13.598 1.00 84.50 72 ARG A C 1
ATOM 608 O O . ARG A 1 72 ? 14.852 -1.953 -12.565 1.00 84.50 72 ARG A O 1
ATOM 615 N N . GLU A 1 73 ? 13.273 -1.924 -14.143 1.00 79.38 73 GLU A N 1
ATOM 616 C CA . GLU A 1 73 ? 12.563 -3.089 -13.604 1.00 79.38 73 GLU A CA 1
ATOM 617 C C . GLU A 1 73 ? 13.374 -4.375 -13.790 1.00 79.38 73 GLU A C 1
ATOM 619 O O . GLU A 1 73 ? 13.581 -5.115 -12.830 1.00 79.38 73 GLU A O 1
ATOM 624 N N . ALA A 1 74 ? 13.920 -4.602 -14.989 1.00 83.44 74 ALA A N 1
ATOM 625 C CA . ALA A 1 74 ? 14.722 -5.782 -15.306 1.00 83.44 74 ALA A CA 1
ATOM 626 C C . ALA A 1 74 ? 15.956 -5.915 -14.397 1.00 83.44 74 ALA A C 1
ATOM 628 O O . ALA A 1 74 ? 16.259 -7.002 -13.908 1.00 83.44 74 ALA A O 1
ATOM 629 N N . THR A 1 75 ? 16.634 -4.802 -14.106 1.00 87.19 75 THR A N 1
ATOM 630 C CA . THR A 1 75 ? 17.790 -4.774 -13.192 1.00 87.19 75 THR A CA 1
ATOM 631 C C . THR A 1 75 ? 17.413 -5.052 -11.734 1.00 87.19 75 THR A C 1
ATOM 633 O O . THR A 1 75 ? 18.214 -5.621 -10.988 1.00 87.19 75 THR A O 1
ATOM 636 N N . ASN A 1 76 ? 16.179 -4.746 -11.326 1.00 81.75 76 ASN A N 1
ATOM 637 C CA . ASN A 1 76 ? 15.685 -5.027 -9.978 1.00 81.75 76 ASN A CA 1
ATOM 638 C C . ASN A 1 76 ? 15.234 -6.482 -9.773 1.00 81.75 76 ASN A C 1
ATOM 640 O O . ASN A 1 76 ? 15.121 -6.908 -8.620 1.00 81.75 76 ASN A O 1
ATOM 644 N N . ILE A 1 77 ? 15.018 -7.265 -10.840 1.00 79.50 77 ILE A N 1
ATOM 645 C CA . ILE A 1 77 ? 14.555 -8.664 -10.746 1.00 79.50 77 ILE A CA 1
ATOM 646 C C . ILE A 1 77 ? 15.499 -9.494 -9.873 1.00 79.50 77 ILE A C 1
ATOM 648 O O . ILE A 1 77 ? 15.043 -10.218 -8.992 1.00 79.50 77 ILE A O 1
ATOM 652 N N . THR A 1 78 ? 16.815 -9.349 -10.046 1.00 81.75 78 THR A N 1
ATOM 653 C CA . THR A 1 78 ? 17.814 -10.101 -9.270 1.00 81.75 78 THR A CA 1
ATOM 654 C C . THR A 1 78 ? 17.718 -9.808 -7.773 1.00 81.75 78 THR A C 1
ATOM 656 O O . THR A 1 78 ? 17.827 -10.712 -6.944 1.00 81.75 78 THR A O 1
ATOM 659 N N . VAL A 1 79 ? 17.491 -8.544 -7.409 1.00 81.19 79 VAL A N 1
ATOM 660 C CA . VAL A 1 79 ? 17.344 -8.124 -6.009 1.00 81.19 79 VAL A CA 1
ATOM 661 C C . VAL A 1 79 ? 16.025 -8.633 -5.435 1.00 81.19 79 VAL A C 1
ATOM 663 O O . VAL A 1 79 ? 16.013 -9.187 -4.336 1.00 81.19 79 VAL A O 1
ATOM 666 N N . GLN A 1 80 ? 14.927 -8.510 -6.186 1.00 76.19 80 GLN A N 1
ATOM 667 C CA . GLN A 1 80 ? 13.620 -9.026 -5.777 1.00 76.19 80 GLN A CA 1
ATOM 668 C C . GLN A 1 80 ? 13.656 -10.547 -5.587 1.00 76.19 80 GLN A C 1
ATOM 670 O O . GLN A 1 80 ? 13.188 -11.037 -4.562 1.00 76.19 80 GLN A O 1
ATOM 675 N N . MET A 1 81 ? 14.283 -11.283 -6.507 1.00 77.81 81 MET A N 1
ATOM 676 C CA . MET A 1 81 ? 14.438 -12.737 -6.428 1.00 77.81 81 MET A CA 1
ATOM 677 C C . MET A 1 81 ? 15.198 -13.149 -5.162 1.00 77.81 81 MET A C 1
ATOM 679 O O . MET A 1 81 ? 14.739 -14.025 -4.432 1.00 77.81 81 MET A O 1
ATOM 683 N N . LYS A 1 82 ? 16.300 -12.456 -4.840 1.00 82.50 82 LYS A N 1
ATOM 684 C CA . LYS A 1 82 ? 17.045 -12.669 -3.586 1.00 82.50 82 LYS A CA 1
ATOM 685 C C . LYS A 1 82 ? 16.203 -12.352 -2.346 1.00 82.50 82 LYS A C 1
ATOM 687 O O . LYS A 1 82 ? 16.199 -13.109 -1.380 1.00 82.50 82 LYS A O 1
ATOM 692 N N . MET A 1 83 ? 15.437 -11.260 -2.362 1.00 79.62 83 MET A N 1
ATOM 693 C CA . MET A 1 83 ? 14.536 -10.917 -1.253 1.00 79.62 83 MET A CA 1
ATOM 694 C C . MET A 1 83 ? 13.413 -11.942 -1.057 1.00 79.62 83 MET A C 1
ATOM 696 O O . MET A 1 83 ? 12.961 -12.136 0.075 1.00 79.62 83 MET A O 1
ATOM 700 N N . VAL A 1 84 ? 12.947 -12.577 -2.135 1.00 78.81 84 VAL A N 1
ATOM 701 C CA . VAL A 1 84 ? 11.955 -13.657 -2.084 1.00 78.81 84 VAL A CA 1
ATOM 702 C C . VAL A 1 84 ? 12.586 -14.937 -1.542 1.00 78.81 84 VAL A C 1
ATOM 704 O O . VAL A 1 84 ? 12.028 -15.510 -0.608 1.00 78.81 84 VAL A O 1
ATOM 707 N N . SER A 1 85 ? 13.760 -15.347 -2.039 1.00 76.75 85 SER A N 1
ATOM 708 C CA . SER A 1 85 ? 14.451 -16.557 -1.562 1.00 76.75 85 SER A CA 1
ATOM 709 C C . SER A 1 85 ? 14.836 -16.468 -0.084 1.00 76.75 85 SER A C 1
ATOM 711 O O . SER A 1 85 ? 14.756 -17.450 0.643 1.00 76.75 85 SER A O 1
ATOM 713 N N . GLU A 1 86 ? 15.203 -15.277 0.388 1.00 84.62 86 GLU A N 1
ATOM 714 C CA . GLU A 1 86 ? 15.516 -15.017 1.799 1.00 84.62 86 GLU A CA 1
ATOM 715 C C . GLU A 1 86 ? 14.257 -14.778 2.661 1.00 84.62 86 GLU A C 1
ATOM 717 O O . GLU A 1 86 ? 14.354 -14.496 3.858 1.00 84.62 86 GLU A O 1
ATOM 722 N N . GLY A 1 87 ? 13.059 -14.818 2.066 1.00 77.69 87 GLY A N 1
ATOM 723 C CA . GLY A 1 87 ? 11.784 -14.566 2.746 1.00 77.69 87 GLY A CA 1
ATOM 724 C C . GLY A 1 87 ? 11.602 -13.130 3.259 1.00 77.69 87 GLY A C 1
ATOM 725 O O . GLY A 1 87 ? 10.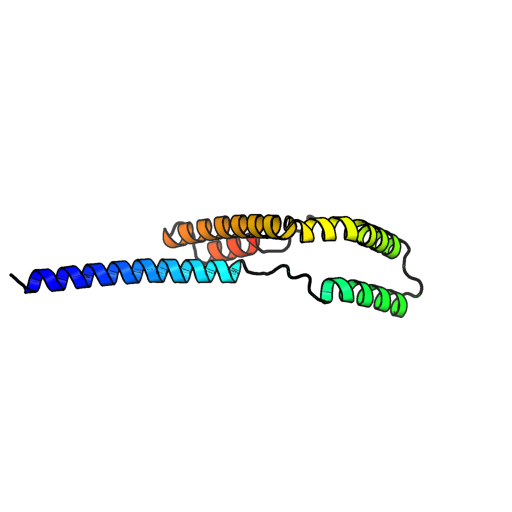628 -12.836 3.959 1.00 77.69 87 GLY A O 1
ATOM 726 N N . LYS A 1 88 ? 12.510 -12.206 2.923 1.00 78.31 88 LYS A N 1
ATOM 727 C CA . LYS A 1 88 ? 12.478 -10.800 3.359 1.00 78.31 88 LYS A CA 1
ATOM 728 C C . LYS A 1 88 ? 11.248 -10.069 2.833 1.00 78.31 88 LYS A C 1
ATOM 730 O O . LYS A 1 88 ? 10.660 -9.277 3.568 1.00 78.31 88 LYS A O 1
ATOM 735 N N . MET A 1 89 ? 10.821 -10.378 1.608 1.00 75.19 89 MET A N 1
ATOM 736 C CA . MET A 1 89 ? 9.623 -9.782 1.012 1.00 75.19 89 MET A CA 1
ATOM 737 C C . MET A 1 89 ? 8.361 -10.129 1.813 1.00 75.19 89 MET A C 1
ATOM 739 O O . MET A 1 89 ? 7.597 -9.236 2.172 1.00 75.19 89 MET A O 1
ATOM 743 N N . GLN A 1 90 ? 8.189 -11.401 2.187 1.00 72.25 90 GLN A N 1
ATOM 744 C CA . GLN A 1 90 ? 7.060 -11.831 3.017 1.00 72.25 90 GLN A CA 1
ATOM 745 C C . GLN A 1 90 ? 7.105 -11.191 4.406 1.00 72.25 90 GLN A C 1
ATOM 747 O O . GLN A 1 90 ? 6.077 -10.755 4.915 1.00 72.25 90 GLN A O 1
ATOM 752 N N . ARG A 1 91 ? 8.288 -11.086 5.027 1.00 78.31 91 ARG A N 1
ATOM 753 C CA . ARG A 1 91 ? 8.442 -10.399 6.323 1.00 78.31 91 ARG A CA 1
ATOM 754 C C . ARG A 1 91 ? 8.051 -8.927 6.235 1.00 78.31 91 ARG A C 1
ATOM 756 O O . ARG A 1 91 ? 7.364 -8.428 7.122 1.00 78.31 91 ARG A O 1
ATOM 763 N N . PHE A 1 92 ? 8.468 -8.242 5.172 1.00 76.44 92 PHE A N 1
ATOM 764 C CA . PHE A 1 92 ? 8.125 -6.843 4.942 1.00 76.44 92 PHE A CA 1
ATOM 765 C C . PHE A 1 92 ? 6.620 -6.655 4.718 1.00 76.44 92 PHE A C 1
ATOM 767 O O . PHE A 1 92 ? 6.013 -5.804 5.366 1.00 76.44 92 PHE A O 1
ATOM 774 N N . GLN A 1 93 ? 6.006 -7.490 3.873 1.00 73.62 93 GLN A N 1
ATOM 775 C CA . GLN A 1 93 ? 4.558 -7.494 3.649 1.00 73.62 93 GLN A CA 1
ATOM 776 C C . GLN A 1 93 ? 3.802 -7.752 4.954 1.00 73.62 93 GLN A C 1
ATOM 778 O O . GLN A 1 93 ? 2.982 -6.928 5.336 1.00 73.62 93 GLN A O 1
ATOM 783 N N . ARG A 1 94 ? 4.162 -8.801 5.708 1.00 77.94 94 ARG A N 1
ATOM 784 C CA . ARG A 1 94 ? 3.568 -9.101 7.022 1.00 77.94 94 ARG A CA 1
ATOM 785 C C . ARG A 1 94 ? 3.691 -7.931 7.991 1.00 77.94 94 ARG A C 1
ATOM 787 O O . ARG A 1 94 ? 2.721 -7.593 8.654 1.00 77.94 94 ARG A O 1
ATOM 794 N N . LYS A 1 95 ? 4.859 -7.282 8.070 1.00 81.00 95 LYS A N 1
ATOM 795 C CA . LYS A 1 95 ? 5.051 -6.099 8.923 1.00 81.00 95 LYS A CA 1
ATOM 796 C C . LYS A 1 95 ? 4.104 -4.967 8.520 1.00 81.00 95 LYS A C 1
ATOM 798 O O . LYS A 1 95 ? 3.511 -4.343 9.394 1.00 81.00 95 LYS A O 1
ATOM 803 N N . ARG A 1 96 ? 3.951 -4.712 7.218 1.00 78.19 96 ARG A N 1
ATOM 804 C CA . ARG A 1 96 ? 3.032 -3.693 6.697 1.00 78.19 96 ARG A CA 1
ATOM 805 C C . ARG A 1 96 ? 1.572 -4.051 6.989 1.00 78.19 96 ARG A C 1
ATOM 807 O O . ARG A 1 96 ? 0.845 -3.193 7.475 1.00 78.19 96 ARG A O 1
ATOM 814 N N . THR A 1 97 ? 1.173 -5.302 6.764 1.00 76.50 97 THR A N 1
ATOM 815 C CA . THR A 1 97 ? -0.149 -5.840 7.120 1.00 76.50 97 THR A CA 1
ATOM 816 C C . THR A 1 97 ? -0.432 -5.615 8.601 1.00 76.50 97 THR A C 1
ATOM 818 O O . THR A 1 97 ? -1.400 -4.944 8.927 1.00 76.5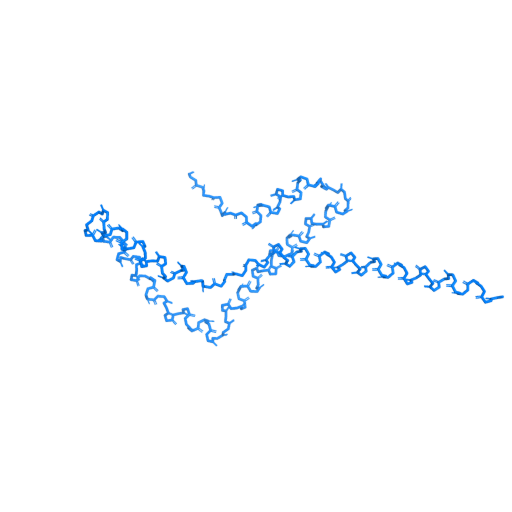0 97 THR A O 1
ATOM 821 N N . LEU A 1 98 ? 0.467 -6.035 9.496 1.00 80.81 98 LEU A N 1
ATOM 822 C CA . LEU A 1 98 ? 0.311 -5.856 10.944 1.00 80.81 98 LEU A CA 1
ATOM 823 C C . LEU A 1 98 ? 0.188 -4.379 11.355 1.00 80.81 98 LEU A C 1
ATOM 825 O O . LEU A 1 98 ? -0.576 -4.042 12.256 1.00 80.81 98 LEU A O 1
ATOM 829 N N . GLN A 1 99 ? 0.927 -3.477 10.701 1.00 84.81 99 GLN A N 1
ATOM 830 C CA . GLN A 1 99 ? 0.805 -2.036 10.949 1.00 84.81 99 GLN A CA 1
ATOM 831 C C . GLN A 1 99 ? -0.568 -1.498 10.541 1.00 84.81 99 GLN A C 1
ATOM 833 O O . GLN A 1 99 ? -1.159 -0.700 11.269 1.00 84.81 99 GLN A O 1
ATOM 838 N N . VAL A 1 100 ? -1.072 -1.923 9.382 1.00 83.50 100 VAL A N 1
ATOM 839 C CA . VAL A 1 100 ? -2.402 -1.547 8.896 1.00 83.50 100 VAL A CA 1
ATOM 840 C C . VAL A 1 100 ? -3.485 -2.119 9.814 1.00 83.50 100 VAL A C 1
ATOM 842 O O . VAL A 1 100 ? -4.332 -1.360 10.282 1.00 83.50 100 VAL A O 1
ATOM 845 N N . GLU A 1 101 ? -3.404 -3.406 10.159 1.00 82.12 101 GLU A N 1
ATOM 846 C CA . GLU A 1 101 ? -4.310 -4.068 11.105 1.00 82.12 101 GLU A CA 1
ATOM 847 C C . GLU A 1 101 ? -4.347 -3.338 12.446 1.00 82.12 101 GLU A C 1
ATOM 849 O O . GLU A 1 101 ? -5.428 -3.054 12.951 1.00 82.12 101 GLU A O 1
ATOM 854 N N . GLY A 1 102 ? -3.193 -2.951 13.000 1.00 85.19 102 GLY A N 1
ATOM 855 C CA . GLY A 1 102 ? -3.128 -2.205 14.258 1.00 85.19 102 GLY A CA 1
ATOM 856 C C . GLY A 1 102 ? -3.839 -0.848 14.199 1.00 85.19 102 GLY A C 1
ATOM 857 O O . GLY A 1 102 ? -4.518 -0.460 15.152 1.00 85.19 102 GLY A O 1
ATOM 858 N N . ARG A 1 103 ? -3.742 -0.131 13.071 1.00 88.00 103 ARG A N 1
ATOM 859 C CA . ARG A 1 103 ? -4.443 1.151 12.869 1.00 88.00 103 ARG A CA 1
ATOM 860 C C . ARG A 1 103 ? -5.954 0.961 12.762 1.00 88.00 103 ARG A C 1
ATOM 862 O O . ARG A 1 103 ? -6.700 1.710 13.388 1.00 88.00 103 ARG A O 1
ATOM 869 N N . VAL A 1 104 ? -6.399 -0.048 12.015 1.00 87.25 104 VAL A N 1
ATOM 870 C CA . VAL A 1 104 ? -7.825 -0.390 11.894 1.00 87.25 104 VAL A CA 1
ATOM 871 C C . VAL A 1 104 ? -8.374 -0.870 13.240 1.00 87.25 104 VAL A C 1
ATOM 873 O O . VAL A 1 104 ? -9.467 -0.479 13.637 1.00 87.25 104 VAL A O 1
ATOM 876 N N . PHE A 1 105 ? -7.589 -1.643 13.995 1.00 86.44 105 PHE A N 1
ATOM 877 C CA . PHE A 1 105 ? -7.953 -2.117 15.327 1.00 86.44 105 PHE A CA 1
ATOM 878 C C . PHE A 1 105 ? -8.189 -0.961 16.298 1.00 86.44 105 PHE A C 1
ATOM 880 O O . PHE A 1 105 ? -9.143 -1.015 17.073 1.00 86.44 105 PHE A O 1
ATOM 887 N N . LYS A 1 106 ? -7.352 0.081 16.234 1.00 88.94 106 LYS A N 1
ATOM 888 C CA . LYS A 1 106 ? -7.534 1.300 17.024 1.00 88.94 106 LYS A CA 1
ATOM 889 C C . LYS A 1 106 ? -8.849 2.002 16.674 1.00 88.94 106 LYS A C 1
ATOM 891 O O . LYS A 1 106 ? -9.662 2.195 17.565 1.00 88.94 106 LYS A O 1
ATOM 896 N N . LEU A 1 107 ? -9.098 2.274 15.389 1.00 88.88 107 LEU A N 1
ATOM 897 C CA . LEU A 1 107 ? -10.350 2.908 14.950 1.00 88.88 107 LEU A CA 1
ATOM 898 C C . LEU A 1 107 ? -11.587 2.100 15.365 1.00 88.88 107 LEU A C 1
ATOM 900 O O . LEU A 1 107 ? -12.592 2.664 15.783 1.00 88.88 107 LEU A O 1
ATOM 904 N N . TRP A 1 108 ? -11.511 0.771 15.282 1.00 87.19 108 TRP A N 1
ATOM 905 C CA . TRP A 1 108 ? -12.596 -0.097 15.725 1.00 87.19 108 TRP A CA 1
ATOM 906 C C . TRP A 1 108 ? -12.856 0.010 17.235 1.00 87.19 108 TRP A C 1
ATOM 908 O O . TRP A 1 108 ? -14.011 0.056 17.646 1.00 87.19 108 TRP A O 1
ATOM 918 N N . ASN A 1 109 ? -11.806 0.081 18.067 1.00 89.12 109 ASN A N 1
ATOM 919 C CA . ASN A 1 109 ? -11.969 0.331 19.507 1.00 89.12 109 ASN A CA 1
ATOM 920 C C . ASN A 1 109 ? -12.635 1.682 19.762 1.00 89.12 109 ASN A C 1
ATOM 922 O O . ASN A 1 109 ? -13.607 1.734 20.509 1.00 89.12 109 ASN A O 1
ATOM 926 N N . ASP A 1 110 ? -12.157 2.737 19.099 1.00 89.56 110 ASP A N 1
ATOM 927 C CA . ASP A 1 110 ? -12.700 4.088 19.251 1.00 89.56 110 ASP A CA 1
ATOM 928 C C . ASP A 1 110 ? -14.203 4.116 18.886 1.00 89.56 110 ASP A C 1
ATOM 930 O O . ASP A 1 110 ? -14.996 4.829 19.505 1.00 89.56 110 ASP A O 1
ATOM 934 N N . TYR A 1 111 ? -14.627 3.300 17.911 1.00 88.75 111 TYR A N 1
ATOM 935 C CA . TYR A 1 111 ? -16.038 3.125 17.552 1.00 88.75 111 TYR A CA 1
ATOM 936 C C . TYR A 1 111 ? -16.831 2.361 18.624 1.00 88.75 111 TYR A C 1
ATOM 938 O O . TYR A 1 111 ? -17.913 2.802 19.016 1.00 88.75 111 TYR A O 1
ATOM 946 N N . CYS A 1 112 ? -16.301 1.244 19.137 1.00 86.50 112 CYS A N 1
ATOM 947 C CA . CYS A 1 112 ? -16.935 0.474 20.215 1.00 86.50 112 CYS A CA 1
ATOM 948 C C . CYS A 1 112 ? -17.117 1.304 21.496 1.00 86.50 112 CYS A C 1
ATOM 950 O O . CYS A 1 112 ? -18.138 1.181 22.173 1.00 86.50 112 CYS A O 1
ATOM 952 N N . GLU A 1 113 ? -16.160 2.182 21.799 1.00 91.50 113 GLU A N 1
ATOM 953 C CA . GLU A 1 113 ? -16.204 3.126 22.923 1.00 91.50 113 GLU A CA 1
ATOM 954 C C . GLU A 1 113 ? -17.133 4.327 22.663 1.00 91.50 113 GLU A C 1
ATOM 956 O O . GLU A 1 113 ? -17.301 5.182 23.530 1.00 91.50 113 GLU A O 1
ATOM 961 N N . ARG A 1 114 ? -17.777 4.382 21.486 1.00 87.75 114 ARG A N 1
ATOM 962 C CA . ARG A 1 114 ? -18.627 5.486 21.008 1.00 87.75 114 ARG A CA 1
ATOM 963 C C . ARG A 1 114 ? -17.898 6.833 20.936 1.00 87.75 114 ARG A C 1
ATOM 965 O O . ARG A 1 114 ? -18.548 7.876 20.929 1.00 87.75 114 ARG A O 1
ATOM 972 N N . SER A 1 115 ? -16.567 6.810 20.851 1.00 88.19 115 SER A N 1
ATOM 973 C CA . SER A 1 115 ? -15.744 8.006 20.659 1.00 88.19 115 SER A CA 1
ATOM 974 C C . SER A 1 115 ? -15.797 8.517 19.220 1.00 88.19 115 SER A C 1
ATOM 976 O O . SER A 1 115 ? -15.559 9.701 18.998 1.00 88.19 115 SER A O 1
ATOM 978 N N . ILE A 1 116 ? -16.087 7.642 18.252 1.00 90.56 116 ILE A N 1
ATOM 979 C CA . ILE A 1 116 ? -16.280 8.003 16.843 1.00 90.56 116 ILE A CA 1
ATOM 980 C C . ILE A 1 116 ? -17.587 7.421 16.304 1.00 90.56 116 ILE A C 1
ATOM 982 O O . ILE A 1 116 ? -18.060 6.368 16.737 1.00 90.56 116 ILE A O 1
ATOM 986 N N . SER A 1 117 ? -18.163 8.098 15.317 1.00 91.50 117 SER A N 1
ATOM 987 C CA . SER A 1 117 ? -19.318 7.607 14.569 1.00 91.50 117 SER A CA 1
ATOM 988 C C . SER A 1 117 ? -18.925 6.526 13.555 1.00 91.50 117 SER A C 1
ATOM 990 O O . SER A 1 117 ? -17.780 6.428 13.111 1.00 91.50 117 SER A O 1
ATOM 992 N N . ALA A 1 118 ? -19.907 5.740 13.101 1.00 87.44 118 ALA A N 1
ATOM 993 C CA . ALA A 1 118 ? -19.692 4.749 12.042 1.00 87.44 118 ALA A CA 1
ATOM 994 C C . ALA A 1 118 ? -19.177 5.384 10.731 1.00 87.44 118 ALA A C 1
ATOM 996 O O . ALA A 1 118 ? -18.383 4.781 10.012 1.00 87.44 118 ALA A O 1
ATOM 997 N N . SER A 1 119 ? -19.590 6.622 10.432 1.00 88.06 119 SER A N 1
ATOM 998 C CA . SER A 1 119 ? -19.118 7.368 9.255 1.00 88.06 119 SER A CA 1
ATOM 999 C C . SER A 1 119 ? -17.628 7.711 9.361 1.00 88.06 119 SER A C 1
ATOM 1001 O O . SER A 1 119 ? -16.883 7.586 8.389 1.00 88.06 119 SER A O 1
ATOM 1003 N N . GLU A 1 120 ? -17.168 8.094 10.551 1.00 87.19 120 GLU A N 1
ATOM 1004 C CA . GLU A 1 120 ? -15.758 8.402 10.812 1.00 87.19 120 GLU A CA 1
ATOM 1005 C C . GLU A 1 120 ? -14.880 7.151 10.795 1.00 87.19 120 GLU A C 1
ATOM 1007 O O . GLU A 1 120 ? -13.783 7.199 10.237 1.00 87.19 120 GLU A O 1
ATOM 1012 N N . LEU A 1 121 ? -15.383 6.017 11.298 1.00 87.69 121 LEU A N 1
ATOM 1013 C CA . LEU A 1 121 ? -14.720 4.717 11.169 1.00 87.69 121 LEU A CA 1
ATOM 1014 C C . LEU A 1 121 ? -14.461 4.376 9.694 1.00 87.69 121 LEU A C 1
ATOM 1016 O O . LEU A 1 121 ? -13.325 4.093 9.313 1.00 87.69 121 LEU A O 1
ATOM 1020 N N . LEU A 1 122 ? -15.494 4.459 8.848 1.00 87.19 122 LEU A N 1
ATOM 1021 C CA . LEU A 1 122 ? -15.385 4.139 7.421 1.00 87.19 122 LEU A CA 1
ATOM 1022 C C . LEU A 1 122 ? -14.446 5.099 6.676 1.00 87.19 122 LEU A C 1
ATOM 1024 O O . LEU A 1 122 ? -13.640 4.650 5.862 1.00 87.19 122 LEU A O 1
ATOM 1028 N N . LYS A 1 123 ? -14.486 6.403 6.984 1.00 87.38 123 LYS A N 1
ATO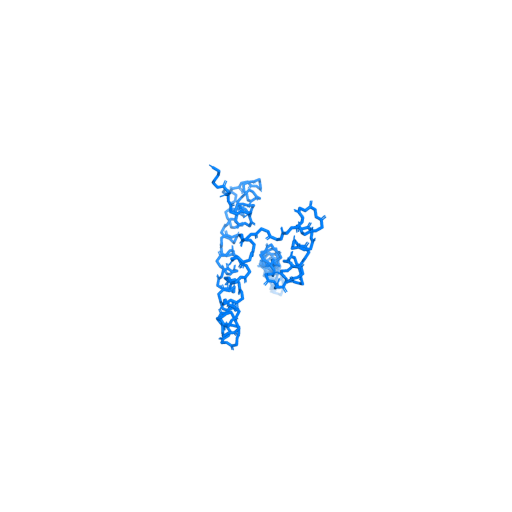M 1029 C CA . LYS A 1 123 ? -13.544 7.391 6.422 1.00 87.38 123 LYS A CA 1
ATOM 1030 C C . LYS A 1 123 ? -12.101 7.118 6.853 1.00 87.38 123 LYS A C 1
ATOM 1032 O O . LYS A 1 123 ? -11.196 7.190 6.025 1.00 87.38 123 LYS A O 1
ATOM 1037 N N . GLY A 1 124 ? -11.879 6.767 8.120 1.00 85.88 124 GLY A N 1
ATOM 1038 C CA . GLY A 1 124 ? -10.561 6.392 8.635 1.00 85.88 124 GLY A CA 1
ATOM 1039 C C . GLY A 1 124 ? -10.016 5.129 7.964 1.00 85.88 124 GLY A C 1
ATOM 1040 O O . GLY A 1 124 ? -8.871 5.109 7.515 1.00 85.88 124 GLY A O 1
ATOM 1041 N N . CYS A 1 125 ? -10.856 4.107 7.808 1.00 84.88 125 CYS A N 1
ATOM 1042 C CA . CYS A 1 125 ? -10.553 2.894 7.050 1.00 84.88 125 CYS A CA 1
ATOM 1043 C C . CYS A 1 125 ? -10.199 3.202 5.583 1.00 84.88 125 CYS A C 1
ATOM 1045 O O . CYS A 1 125 ? -9.182 2.716 5.080 1.00 84.88 125 CYS A O 1
ATOM 1047 N N . ALA A 1 126 ? -10.976 4.059 4.915 1.00 84.19 126 ALA A N 1
ATOM 1048 C CA . ALA A 1 126 ? -10.705 4.494 3.546 1.00 84.19 126 ALA A CA 1
ATOM 1049 C C . ALA A 1 126 ? -9.386 5.274 3.427 1.00 84.19 126 ALA A C 1
ATOM 1051 O O . ALA A 1 126 ? -8.675 5.104 2.447 1.00 84.19 126 ALA A O 1
ATOM 1052 N N . ALA A 1 127 ? -9.003 6.072 4.424 1.00 84.94 127 ALA A N 1
ATOM 1053 C CA . ALA A 1 127 ? -7.714 6.769 4.428 1.00 84.94 127 ALA A CA 1
ATOM 1054 C C . ALA A 1 127 ? -6.513 5.831 4.669 1.00 84.94 127 ALA A C 1
ATOM 1056 O O . ALA A 1 127 ? -5.393 6.138 4.267 1.00 84.94 127 ALA A O 1
ATOM 1057 N N . ILE A 1 128 ? -6.720 4.694 5.343 1.00 82.56 128 ILE A N 1
ATOM 1058 C CA . ILE A 1 128 ? -5.667 3.702 5.607 1.00 82.56 128 ILE A CA 1
ATOM 1059 C C . ILE A 1 128 ? -5.372 2.851 4.365 1.00 82.56 128 ILE A C 1
ATOM 1061 O O . ILE A 1 128 ? -4.203 2.588 4.082 1.00 82.56 128 ILE A O 1
ATOM 1065 N N . ASN A 1 129 ? -6.420 2.432 3.649 1.00 72.94 129 ASN A N 1
ATOM 1066 C CA . ASN A 1 129 ? -6.322 1.555 2.475 1.00 72.94 129 ASN A CA 1
ATOM 1067 C C . ASN A 1 129 ? -6.464 2.288 1.133 1.00 72.94 129 ASN A C 1
ATOM 1069 O O . ASN A 1 129 ? -6.283 1.680 0.080 1.00 72.94 129 ASN A O 1
ATOM 1073 N N . GLY A 1 130 ? -6.809 3.572 1.155 1.00 66.00 130 GLY A N 1
ATOM 1074 C CA . GLY A 1 130 ? -6.965 4.384 -0.041 1.00 66.00 130 GLY A CA 1
ATOM 1075 C C . GLY A 1 130 ? -5.641 4.574 -0.782 1.00 66.00 130 GLY A C 1
ATOM 1076 O O . GLY A 1 130 ? -4.566 4.458 -0.181 1.00 66.00 130 GLY A O 1
ATOM 1077 N N . PRO A 1 131 ? -5.694 4.865 -2.095 1.00 56.62 131 PRO A N 1
ATOM 1078 C CA . PRO A 1 131 ? -4.500 5.213 -2.849 1.00 56.62 131 PRO A CA 1
ATOM 1079 C C . PRO A 1 131 ? -3.782 6.376 -2.145 1.00 56.62 131 PRO A C 1
ATOM 1081 O O . PRO A 1 131 ? -4.464 7.271 -1.634 1.00 56.62 131 PRO A O 1
ATOM 1084 N N . PRO A 1 132 ? -2.433 6.381 -2.090 1.00 52.50 132 PRO A N 1
ATOM 1085 C CA . PRO A 1 132 ? -1.695 7.525 -1.571 1.00 52.50 132 PRO A CA 1
ATOM 1086 C C . PRO A 1 132 ? -2.237 8.764 -2.269 1.00 52.50 132 PRO A C 1
ATOM 1088 O O . PRO A 1 132 ? -2.290 8.766 -3.501 1.00 52.50 132 PRO A O 1
ATOM 1091 N N . ALA A 1 133 ? -2.701 9.754 -1.502 1.00 45.00 133 ALA A N 1
ATOM 1092 C CA . ALA A 1 133 ? -3.176 11.001 -2.075 1.00 45.00 133 ALA A CA 1
ATOM 1093 C C . ALA A 1 133 ? -2.078 11.498 -3.019 1.00 45.00 133 ALA A C 1
ATOM 1095 O O . ALA A 1 133 ? -0.956 11.779 -2.592 1.00 45.00 133 ALA A O 1
ATOM 1096 N N . LEU A 1 134 ? -2.377 11.481 -4.318 1.00 40.38 134 LEU A N 1
ATOM 1097 C CA . LEU A 1 134 ? -1.557 12.129 -5.320 1.00 40.38 134 LEU A CA 1
ATOM 1098 C C . LEU A 1 134 ? -1.611 13.601 -4.936 1.00 40.38 134 LEU A C 1
ATOM 1100 O O . LEU A 1 134 ? -2.615 14.263 -5.181 1.00 40.38 134 LEU A O 1
ATOM 1104 N N . ASN A 1 135 ? -0.573 14.075 -4.252 1.00 34.34 135 ASN A N 1
ATOM 1105 C CA . ASN A 1 135 ? -0.307 15.498 -4.160 1.00 34.34 135 ASN A CA 1
ATOM 1106 C C . ASN A 1 135 ? -0.104 15.956 -5.614 1.00 34.34 135 ASN A C 1
ATOM 1108 O O . ASN A 1 135 ? 0.960 15.707 -6.185 1.00 34.34 135 ASN A O 1
ATOM 1112 N N . MET A 1 136 ? -1.174 16.468 -6.230 1.00 32.84 136 MET A N 1
ATOM 1113 C CA . MET A 1 136 ? -1.114 17.254 -7.462 1.00 32.84 136 MET A CA 1
ATOM 1114 C C . MET A 1 136 ? -0.488 18.607 -7.159 1.00 32.84 136 MET A C 1
ATOM 1116 O O . MET A 1 136 ? -0.797 19.161 -6.078 1.00 32.84 136 MET A O 1
#

Organism: Magallana gigas (NCBI:txid29159)

Sequence (136 aa):
MRQKFLLRTDRQTDRQTDGQTDRHTRKEFISNFVNFYSIRTNNDVEGWHNRLNTSVATRGSVPFYHLLVLHREATNITVQMKMVSEGKMQRFQRKRTLQVEGRVFKLWNDYCERSISASELLKGCAAINGPPALNM

Radius of gyration: 24.58 Å; chains: 1; bounding box: 48×44×81 Å